Protein AF-A0A2A6RDT5-F1 (afdb_monomer_lite)

pLDDT: mean 78.7, std 17.98, range [30.92, 92.56]

InterPro domains:
  IPR049250 Domain of unknown function DUF6883 [PF21814] (12-97)

Secondary structure (DSSP, 8-state):
---GGGTT-SS--TT-HHHHHHHHHTT--GGGHHHHHHHIIIIITTSPEEEEEEETTEEEEEEEEEEE-TTSSEEEEEEEEEE-TT-SS-EEEEEEE-

Foldseek 3Di:
DPDPQLPPLPPPDPPCVVQQVVLVVLPDDNVVVVVVVVQCVPWWVVDDFPDWDQDPQAIKTWTWTWGCTPNNDTFTKIWIWGAGPVGPDIHTPDMGGD

Radius of gyration: 13.62 Å; chains: 1; bounding box: 29×30×35 Å

Structure (mmCIF, N/CA/C/O backbone):
data_AF-A0A2A6RDT5-F1
#
_entry.id   AF-A0A2A6RDT5-F1
#
loop_
_atom_site.group_PDB
_atom_site.id
_atom_site.type_symbol
_atom_site.label_atom_id
_atom_site.label_alt_id
_atom_site.label_comp_id
_atom_site.label_asym_id
_atom_site.label_entity_id
_atom_site.label_seq_id
_atom_site.pdbx_PDB_ins_code
_atom_site.Cartn_x
_atom_site.Cartn_y
_atom_site.Cartn_z
_atom_site.occupancy
_atom_site.B_iso_or_equiv
_atom_site.auth_seq_id
_atom_site.auth_comp_id
_atom_site.auth_asym_id
_atom_site.auth_atom_id
_atom_site.pdbx_PDB_model_num
ATOM 1 N N . MET A 1 1 ? 15.636 -16.535 5.333 1.00 30.92 1 MET A N 1
ATOM 2 C CA . MET A 1 1 ? 16.278 -15.405 4.625 1.00 30.92 1 MET A CA 1
ATOM 3 C C . MET A 1 1 ? 15.425 -14.160 4.812 1.00 30.92 1 M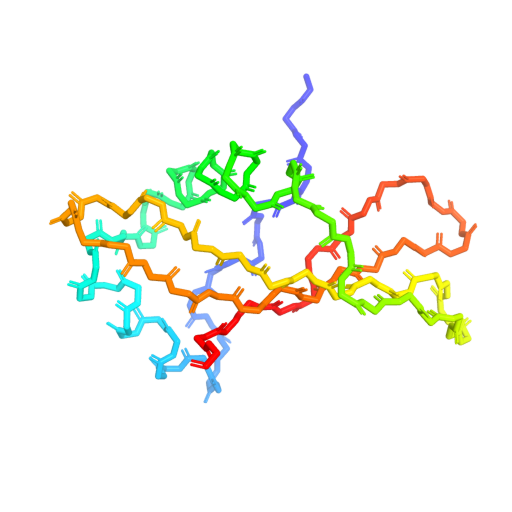ET A C 1
ATOM 5 O O . MET A 1 1 ? 14.271 -14.197 4.396 1.00 30.92 1 MET A O 1
ATOM 9 N N . PRO A 1 2 ? 15.904 -13.097 5.480 1.00 36.25 2 PRO A N 1
ATOM 10 C CA . PRO A 1 2 ? 15.106 -11.894 5.638 1.00 36.25 2 PRO A CA 1
ATOM 11 C C . PRO A 1 2 ? 15.103 -11.156 4.299 1.00 36.25 2 PRO A C 1
ATOM 13 O O . PRO A 1 2 ? 16.133 -10.746 3.774 1.00 36.25 2 PRO A O 1
ATOM 16 N N . LEU A 1 3 ? 13.924 -11.084 3.704 1.00 41.09 3 LEU A N 1
ATOM 17 C CA . LEU A 1 3 ? 13.704 -10.485 2.404 1.00 41.09 3 LEU A CA 1
ATOM 18 C C . LEU A 1 3 ? 13.925 -8.953 2.449 1.00 41.09 3 LEU A C 1
ATOM 20 O O . LEU A 1 3 ? 13.445 -8.257 3.344 1.00 41.09 3 LEU A O 1
ATOM 24 N N . LEU A 1 4 ? 14.600 -8.432 1.424 1.00 37.12 4 LEU A N 1
ATOM 25 C CA . LEU A 1 4 ? 15.034 -7.036 1.236 1.00 37.12 4 LEU A CA 1
ATOM 26 C C . LEU A 1 4 ? 13.913 -5.967 1.154 1.00 37.12 4 LEU A C 1
ATOM 28 O O . LEU A 1 4 ? 14.217 -4.779 1.050 1.00 37.12 4 LEU A O 1
ATOM 32 N N . TRP A 1 5 ? 12.627 -6.332 1.216 1.00 51.94 5 TRP A N 1
ATOM 33 C CA . TRP A 1 5 ? 11.484 -5.456 0.874 1.00 51.94 5 TRP A CA 1
ATOM 34 C C . TRP A 1 5 ? 11.120 -4.381 1.916 1.00 51.94 5 TRP A C 1
ATOM 36 O O . TRP A 1 5 ? 10.213 -3.582 1.702 1.00 51.94 5 TRP A O 1
ATOM 46 N N . VAL A 1 6 ? 11.828 -4.331 3.039 1.00 43.53 6 VAL A N 1
ATOM 47 C CA . VAL A 1 6 ? 11.441 -3.551 4.226 1.00 43.53 6 VAL A CA 1
ATOM 48 C C . VAL A 1 6 ? 12.161 -2.217 4.346 1.00 43.53 6 VAL A C 1
ATOM 50 O O . VAL A 1 6 ? 11.621 -1.231 4.843 1.00 43.53 6 VAL A O 1
ATOM 53 N N . ARG A 1 7 ? 13.419 -2.178 3.910 1.00 35.31 7 ARG A N 1
ATOM 54 C CA . ARG A 1 7 ? 14.382 -1.141 4.310 1.00 35.31 7 ARG A CA 1
ATOM 55 C C . ARG A 1 7 ? 14.090 0.248 3.719 1.00 35.31 7 ARG A C 1
ATOM 57 O O . ARG A 1 7 ? 14.813 1.195 3.995 1.00 35.31 7 ARG A O 1
ATOM 64 N N . ARG A 1 8 ? 13.032 0.374 2.913 1.00 40.97 8 ARG A N 1
ATOM 65 C CA . ARG A 1 8 ? 12.687 1.558 2.114 1.00 40.97 8 ARG A CA 1
ATOM 66 C C . ARG A 1 8 ? 11.333 2.182 2.492 1.00 40.97 8 ARG A C 1
ATOM 68 O O . ARG A 1 8 ? 10.745 2.890 1.686 1.00 40.97 8 ARG A O 1
ATOM 75 N N . TRP A 1 9 ? 10.851 1.940 3.712 1.00 41.31 9 TRP A N 1
ATOM 76 C CA . TRP A 1 9 ? 9.727 2.678 4.319 1.00 41.31 9 TRP A CA 1
ATOM 77 C C . TRP A 1 9 ? 10.172 3.739 5.345 1.00 41.31 9 TRP A C 1
ATOM 79 O O . TRP A 1 9 ? 9.336 4.327 6.026 1.00 41.31 9 TRP A O 1
ATOM 89 N N . LEU A 1 10 ? 11.480 4.019 5.449 1.00 34.44 10 LEU A N 1
ATOM 90 C CA . LEU A 1 10 ? 11.994 5.104 6.292 1.00 34.44 10 LEU A CA 1
ATOM 91 C C . LEU A 1 10 ? 11.358 6.456 5.889 1.00 34.44 10 LEU A C 1
ATOM 93 O O . LEU A 1 10 ? 11.254 6.738 4.692 1.00 34.44 10 LEU A O 1
ATOM 97 N N . PRO A 1 11 ? 10.971 7.311 6.856 1.00 35.16 11 PRO A N 1
ATOM 98 C CA . PRO A 1 11 ? 10.179 8.531 6.650 1.00 35.16 11 PRO A CA 1
ATOM 99 C C . PRO A 1 11 ? 10.952 9.695 5.993 1.00 35.16 11 PRO A C 1
ATOM 101 O O . PRO A 1 11 ? 10.663 10.862 6.231 1.00 35.16 11 PRO A O 1
ATOM 104 N N . ALA A 1 12 ? 11.915 9.404 5.118 1.00 35.56 12 ALA A N 1
ATOM 105 C CA . ALA A 1 12 ? 12.735 10.390 4.418 1.00 35.56 12 ALA A CA 1
ATOM 106 C C . ALA A 1 12 ? 12.223 10.722 3.002 1.00 35.56 12 ALA A C 1
ATOM 108 O O . ALA A 1 12 ? 13.005 11.138 2.152 1.00 35.56 12 ALA A O 1
ATOM 109 N N . HIS A 1 13 ? 10.926 10.544 2.715 1.00 41.59 13 HIS A N 1
ATOM 110 C CA . HIS A 1 13 ? 10.340 10.987 1.446 1.00 41.59 13 HIS A CA 1
ATOM 111 C C . HIS A 1 13 ? 9.290 12.075 1.688 1.00 41.59 13 HIS A C 1
ATOM 113 O O . HIS A 1 13 ? 8.148 11.820 2.070 1.00 41.59 13 HIS A O 1
ATOM 119 N N . HIS A 1 14 ? 9.685 13.305 1.385 1.00 37.28 14 HIS A N 1
ATOM 120 C CA . HIS A 1 14 ? 9.007 14.600 1.563 1.00 37.28 14 HIS A CA 1
ATOM 121 C C . HIS A 1 14 ? 7.664 14.746 0.795 1.00 37.28 14 HIS A C 1
ATOM 123 O O . HIS A 1 14 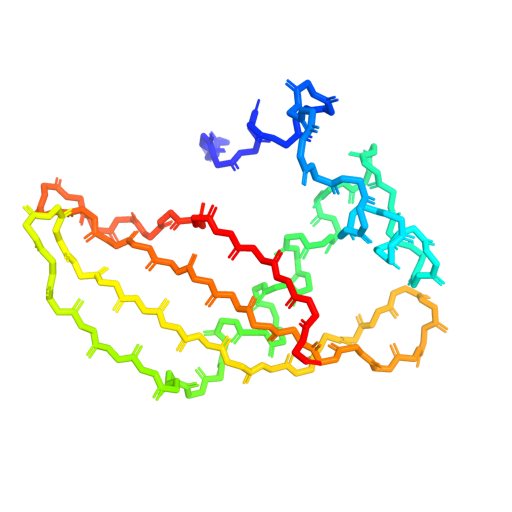? 7.115 15.835 0.693 1.00 37.28 14 HIS A O 1
ATOM 129 N N . ARG A 1 15 ? 7.107 13.649 0.255 1.00 43.94 15 ARG A N 1
ATOM 130 C CA . ARG A 1 15 ? 5.813 13.584 -0.461 1.00 43.94 15 ARG A CA 1
ATOM 131 C C . ARG A 1 15 ? 4.821 12.554 0.115 1.00 43.94 15 ARG A C 1
ATOM 133 O O . ARG A 1 15 ? 3.727 12.413 -0.417 1.00 43.94 15 ARG A O 1
ATOM 140 N N . GLY A 1 16 ? 5.178 11.818 1.175 1.00 49.78 16 GLY A N 1
ATOM 141 C CA . GLY A 1 16 ? 4.364 10.722 1.732 1.00 49.78 16 GLY A CA 1
ATOM 142 C C . GLY A 1 16 ? 3.378 11.099 2.848 1.00 49.78 16 GLY A C 1
ATOM 143 O O . GLY A 1 16 ? 2.691 10.214 3.356 1.00 49.78 16 GLY A O 1
ATOM 144 N N . GLY A 1 17 ? 3.310 12.377 3.239 1.00 62.00 17 GLY A N 1
ATOM 145 C CA . GLY A 1 17 ? 2.651 12.824 4.474 1.00 62.00 17 GLY A CA 1
ATOM 146 C C . GLY A 1 17 ? 1.191 12.391 4.615 1.00 62.00 17 GLY A C 1
ATOM 147 O O . GLY A 1 17 ? 0.833 11.789 5.618 1.00 62.00 17 GLY A O 1
ATOM 148 N N . SER A 1 18 ? 0.355 12.600 3.595 1.00 68.06 18 SER A N 1
ATOM 149 C CA . SER A 1 18 ? -1.081 12.280 3.675 1.00 68.06 18 SER A CA 1
ATOM 150 C C . SER A 1 18 ? -1.365 10.782 3.841 1.00 68.06 18 SER A C 1
ATOM 152 O O . SER A 1 18 ? -2.240 10.396 4.613 1.00 68.06 18 SER A O 1
ATOM 154 N N . LYS A 1 19 ? -0.588 9.926 3.170 1.00 73.81 19 LYS A N 1
ATOM 155 C CA . LYS A 1 19 ? -0.720 8.462 3.245 1.00 73.81 19 LYS A CA 1
ATOM 156 C C . LYS A 1 19 ? -0.260 7.936 4.602 1.00 73.81 19 LYS A C 1
ATOM 158 O O . LYS A 1 19 ? -0.929 7.095 5.194 1.00 73.81 19 LYS A O 1
ATOM 163 N N . ALA A 1 20 ? 0.862 8.457 5.100 1.00 77.06 20 ALA A N 1
ATOM 164 C CA . ALA A 1 20 ? 1.387 8.104 6.413 1.00 77.06 20 ALA A CA 1
ATOM 165 C C . ALA A 1 20 ? 0.430 8.540 7.534 1.00 77.06 20 ALA A C 1
ATOM 167 O O . ALA A 1 20 ? 0.130 7.741 8.416 1.00 77.06 20 ALA A O 1
ATOM 168 N N . THR A 1 21 ? -0.115 9.759 7.457 1.00 83.06 21 THR A N 1
ATOM 169 C CA . THR A 1 21 ? -1.110 10.260 8.416 1.00 83.06 21 THR A CA 1
ATOM 170 C C . THR A 1 21 ? -2.370 9.404 8.430 1.00 83.06 21 THR A C 1
ATOM 172 O O . THR A 1 21 ? -2.867 9.088 9.507 1.00 83.06 21 THR A O 1
ATOM 175 N N . LEU A 1 22 ? -2.880 8.976 7.269 1.00 84.62 22 LEU A N 1
ATOM 176 C CA . LEU A 1 22 ? -4.054 8.105 7.254 1.00 84.62 22 LEU A CA 1
ATOM 177 C C . LEU A 1 22 ? -3.750 6.740 7.877 1.00 84.62 22 LEU A C 1
ATOM 179 O O . LEU A 1 22 ? -4.507 6.269 8.715 1.00 84.62 22 LEU A O 1
ATOM 183 N N . LEU A 1 23 ? -2.623 6.119 7.528 1.00 86.50 23 LEU A N 1
ATOM 184 C CA . LEU A 1 23 ? -2.233 4.840 8.124 1.00 86.50 23 LEU A CA 1
ATOM 185 C C . LEU A 1 23 ? -2.120 4.944 9.656 1.00 86.50 23 LEU A C 1
ATOM 187 O O . LEU A 1 23 ? -2.628 4.068 10.355 1.00 86.50 23 LEU A O 1
ATOM 191 N N . LEU A 1 24 ? -1.572 6.051 10.172 1.00 88.19 24 LEU A N 1
ATOM 192 C CA . LEU A 1 24 ? -1.549 6.356 11.609 1.00 88.19 24 LEU A CA 1
ATOM 193 C C . LEU A 1 24 ? -2.963 6.426 12.214 1.00 88.19 24 LEU A C 1
ATOM 195 O O . LEU A 1 24 ? -3.212 5.819 13.253 1.00 88.19 24 LEU A O 1
ATOM 199 N N . GLN A 1 25 ? -3.917 7.089 11.551 1.00 88.56 25 GLN A N 1
ATOM 200 C CA . GLN A 1 25 ? -5.316 7.172 12.013 1.00 88.56 25 GLN A CA 1
ATOM 201 C C . GLN A 1 25 ? -6.043 5.818 12.041 1.00 88.56 25 GLN A C 1
ATOM 203 O O . GLN A 1 25 ? -7.020 5.647 12.774 1.00 88.56 25 GLN A O 1
ATOM 208 N N . PHE A 1 26 ? -5.584 4.854 11.243 1.00 89.81 26 PHE A N 1
ATOM 209 C CA . PHE A 1 26 ? -6.107 3.488 11.218 1.00 89.81 26 PHE A CA 1
ATOM 210 C C . PHE A 1 26 ? -5.293 2.518 12.094 1.00 89.81 26 PHE A C 1
ATOM 212 O O . PHE A 1 26 ? -5.551 1.314 12.091 1.00 89.81 26 PHE A O 1
ATOM 219 N N . GLY A 1 27 ? -4.369 3.048 12.904 1.00 90.38 27 GLY A N 1
ATOM 220 C CA . GLY A 1 27 ? -3.637 2.318 13.938 1.00 90.38 27 GLY A CA 1
ATOM 221 C C . GLY A 1 27 ? -2.364 1.624 13.454 1.00 90.38 27 GLY A C 1
ATOM 222 O O . GLY A 1 27 ? -1.841 0.760 14.153 1.00 90.38 27 GLY A O 1
ATOM 223 N N . TYR A 1 28 ? -1.858 1.973 12.270 1.00 89.81 28 TYR A N 1
ATOM 224 C CA . TYR A 1 28 ? -0.535 1.539 11.826 1.00 89.81 28 TYR A CA 1
ATOM 225 C C . TYR A 1 28 ? 0.548 2.477 12.345 1.00 89.81 28 TYR A C 1
ATOM 227 O O . TYR A 1 28 ? 0.397 3.692 12.280 1.00 89.81 28 TYR A O 1
ATOM 235 N N . ALA A 1 29 ? 1.683 1.923 12.762 1.00 86.06 29 ALA A N 1
ATOM 236 C CA . ALA A 1 29 ? 2.858 2.693 13.150 1.00 86.06 29 ALA A CA 1
ATOM 237 C C . ALA A 1 29 ? 4.035 2.414 12.197 1.00 86.06 29 ALA A C 1
ATOM 239 O O . ALA A 1 29 ? 4.240 1.262 11.805 1.00 86.06 29 ALA A O 1
ATOM 240 N N . PRO A 1 30 ? 4.866 3.418 11.854 1.00 81.88 30 PRO A N 1
ATOM 241 C CA . PRO A 1 30 ? 6.085 3.206 11.066 1.00 81.88 30 PRO A CA 1
ATOM 242 C C . PRO A 1 30 ? 7.058 2.204 11.706 1.00 81.88 30 PRO A C 1
ATOM 244 O O . PRO A 1 30 ? 7.747 1.467 11.004 1.00 81.88 30 PRO A O 1
ATOM 247 N N . THR A 1 31 ? 7.098 2.154 13.039 1.00 84.00 31 THR A N 1
ATOM 248 C CA . THR A 1 31 ? 7.888 1.192 13.823 1.00 84.00 31 THR A CA 1
ATOM 249 C C . THR A 1 31 ? 7.341 -0.236 13.748 1.00 84.00 31 THR A C 1
ATOM 251 O O . THR A 1 31 ? 8.091 -1.178 13.974 1.00 84.00 31 THR A O 1
ATOM 254 N N . GLU A 1 32 ? 6.070 -0.404 13.375 1.00 85.75 32 GLU A N 1
ATOM 255 C CA . GLU A 1 32 ? 5.365 -1.685 13.237 1.00 85.75 32 GLU A CA 1
ATOM 256 C C . GLU A 1 32 ? 4.998 -1.975 11.774 1.00 85.75 32 GLU A C 1
ATOM 258 O O . GLU A 1 32 ? 3.964 -2.575 11.466 1.00 85.75 32 GLU A O 1
ATOM 263 N N . TRP A 1 33 ? 5.844 -1.553 10.832 1.00 83.12 33 TRP A N 1
ATOM 264 C CA . TRP A 1 33 ? 5.604 -1.735 9.398 1.00 83.12 33 TRP A CA 1
ATOM 265 C C . TRP A 1 33 ? 5.372 -3.220 9.021 1.00 83.12 33 TRP A C 1
ATOM 267 O O . TRP A 1 33 ? 4.680 -3.503 8.039 1.00 83.12 33 TRP A O 1
ATOM 277 N N . GLN A 1 34 ? 5.889 -4.181 9.807 1.00 88.00 34 GLN A N 1
ATOM 278 C CA . GLN A 1 34 ? 5.630 -5.621 9.649 1.00 88.00 34 GLN A CA 1
ATOM 279 C C . GLN A 1 34 ? 4.134 -5.933 9.659 1.00 88.00 34 GLN A C 1
ATOM 281 O O . GLN A 1 34 ? 3.690 -6.809 8.915 1.00 88.00 34 GLN A O 1
ATOM 286 N N . ARG A 1 35 ? 3.366 -5.225 10.493 1.00 89.75 35 ARG A N 1
ATOM 287 C CA . ARG A 1 35 ? 1.926 -5.424 10.634 1.00 89.75 35 ARG A CA 1
ATOM 288 C C . ARG A 1 35 ? 1.202 -5.046 9.352 1.00 89.75 35 ARG A C 1
ATOM 290 O O . ARG A 1 35 ? 0.487 -5.874 8.800 1.00 89.75 35 ARG A O 1
ATOM 297 N N . LEU A 1 36 ? 1.498 -3.861 8.812 1.00 88.44 36 LEU A N 1
ATOM 298 C CA . LEU A 1 36 ? 0.981 -3.423 7.513 1.00 88.44 36 LEU A CA 1
ATOM 299 C C . LEU A 1 36 ? 1.334 -4.421 6.404 1.00 88.44 36 LEU A C 1
ATOM 301 O O . LEU A 1 36 ? 0.495 -4.760 5.575 1.00 88.44 36 LEU A O 1
ATOM 305 N N . ALA A 1 37 ? 2.565 -4.930 6.396 1.00 87.56 37 ALA A N 1
ATOM 306 C CA . ALA A 1 37 ? 2.977 -5.927 5.417 1.00 87.56 37 ALA A CA 1
ATOM 307 C C . ALA A 1 37 ? 2.245 -7.270 5.570 1.00 87.56 37 ALA A C 1
ATOM 309 O O . ALA A 1 37 ? 1.960 -7.930 4.571 1.00 87.56 37 ALA A O 1
ATOM 310 N N . GLY A 1 38 ? 1.957 -7.689 6.804 1.00 89.00 38 GLY A N 1
ATOM 311 C CA . GLY A 1 38 ? 1.143 -8.866 7.093 1.00 89.00 38 GLY A CA 1
ATOM 312 C C . GLY A 1 38 ? -0.292 -8.700 6.597 1.00 89.00 38 GLY A C 1
ATOM 313 O O . GLY A 1 38 ? -0.802 -9.584 5.912 1.00 89.00 38 GLY A O 1
ATOM 314 N N . ASP A 1 39 ? -0.902 -7.548 6.869 1.00 90.44 39 ASP A N 1
ATOM 315 C CA . ASP A 1 39 ? -2.263 -7.231 6.428 1.00 90.44 39 ASP A CA 1
ATOM 316 C C . ASP A 1 39 ? -2.350 -7.145 4.896 1.00 90.44 39 ASP A C 1
ATOM 318 O O . ASP A 1 39 ? -3.243 -7.738 4.296 1.00 90.44 39 ASP A O 1
ATOM 322 N N . LEU A 1 40 ? -1.369 -6.521 4.229 1.00 88.19 40 LEU A N 1
ATOM 323 C CA . LEU A 1 40 ? -1.291 -6.497 2.762 1.00 88.19 40 LEU A CA 1
ATOM 324 C C . LEU A 1 40 ? -1.219 -7.908 2.164 1.00 88.19 40 LEU A C 1
ATOM 326 O O . LEU A 1 40 ? -1.890 -8.192 1.177 1.00 88.19 40 LEU A O 1
ATOM 330 N N . ARG A 1 41 ? -0.433 -8.817 2.749 1.00 87.50 41 ARG A N 1
ATOM 331 C CA . ARG A 1 41 ? -0.366 -10.205 2.261 1.00 87.50 41 ARG A CA 1
ATOM 332 C C . ARG A 1 41 ? -1.674 -10.955 2.446 1.00 87.50 41 ARG A C 1
ATOM 334 O O . ARG A 1 41 ? -2.042 -11.727 1.572 1.00 87.50 41 ARG A O 1
ATOM 341 N N . ARG A 1 42 ? -2.332 -10.752 3.586 1.00 87.62 42 ARG A N 1
ATOM 342 C CA . ARG A 1 42 ? -3.554 -11.470 3.955 1.00 87.62 42 ARG A CA 1
ATOM 343 C C . ARG A 1 42 ? -4.750 -10.996 3.139 1.00 87.62 42 ARG A C 1
ATOM 345 O O . ARG A 1 42 ? -5.445 -11.806 2.532 1.00 87.62 42 ARG A O 1
ATOM 352 N N . ASP A 1 43 ? -4.968 -9.686 3.126 1.00 84.81 43 ASP A N 1
ATOM 353 C CA . ASP A 1 43 ? -6.238 -9.100 2.703 1.00 84.81 43 ASP A CA 1
ATOM 354 C C . ASP A 1 43 ? -6.179 -8.511 1.295 1.00 84.81 43 ASP A C 1
ATOM 356 O O . ASP A 1 43 ? -7.215 -8.402 0.639 1.00 84.81 43 ASP A O 1
ATOM 360 N N . HIS A 1 44 ? -4.979 -8.139 0.837 1.00 83.88 44 HIS A N 1
ATOM 361 C CA . HIS A 1 44 ? -4.774 -7.364 -0.386 1.00 83.88 44 HIS A CA 1
ATOM 362 C C . HIS A 1 44 ? -4.236 -8.229 -1.528 1.00 83.88 44 HIS A C 1
ATOM 364 O O . HIS A 1 44 ? -4.897 -8.387 -2.547 1.00 83.88 44 HIS A O 1
ATOM 370 N N . LEU A 1 45 ? -3.094 -8.894 -1.327 1.00 81.62 45 LEU A N 1
ATOM 371 C CA . LEU A 1 45 ? -2.444 -9.737 -2.344 1.00 81.62 45 LEU A CA 1
ATOM 372 C C . LEU A 1 45 ? -3.222 -11.013 -2.705 1.00 81.62 45 LEU A C 1
ATOM 374 O O . LEU A 1 45 ? -2.881 -11.680 -3.676 1.00 81.62 45 LEU A O 1
ATOM 378 N N . THR A 1 46 ? -4.255 -11.357 -1.938 1.00 80.94 46 THR A N 1
ATOM 379 C CA . THR A 1 46 ? -5.168 -12.476 -2.215 1.00 80.94 46 THR A CA 1
ATOM 380 C C . THR A 1 46 ? -6.342 -12.082 -3.114 1.00 80.94 46 THR A C 1
ATOM 382 O O . THR A 1 46 ? -7.158 -12.935 -3.462 1.00 80.94 46 THR A O 1
ATOM 385 N N . ARG A 1 47 ? -6.468 -10.798 -3.475 1.00 84.19 47 ARG A N 1
ATOM 386 C CA . ARG A 1 47 ? -7.594 -10.269 -4.254 1.00 84.19 47 ARG A CA 1
ATOM 387 C C . ARG A 1 47 ? -7.283 -10.208 -5.740 1.00 84.19 47 ARG A C 1
ATOM 389 O O . ARG A 1 47 ? -6.129 -10.221 -6.163 1.00 84.19 47 ARG A O 1
ATOM 396 N N . THR A 1 48 ? -8.351 -10.128 -6.527 1.00 81.06 48 THR A N 1
ATOM 397 C CA . THR A 1 48 ? -8.269 -9.972 -7.977 1.00 81.06 48 THR A CA 1
ATOM 398 C C . THR A 1 48 ? -7.518 -8.692 -8.333 1.00 81.06 48 THR A C 1
ATOM 400 O O . THR A 1 48 ? -7.695 -7.647 -7.709 1.00 81.06 48 THR A O 1
ATOM 403 N N . ILE A 1 49 ? -6.670 -8.791 -9.351 1.00 83.88 49 ILE A N 1
ATOM 404 C CA . ILE A 1 49 ? -5.950 -7.659 -9.925 1.00 83.88 49 ILE A CA 1
ATOM 405 C C . ILE A 1 49 ? -6.958 -6.776 -10.671 1.00 83.88 49 ILE A C 1
ATOM 407 O O . ILE A 1 49 ? -7.599 -7.235 -11.614 1.00 83.88 49 ILE A O 1
ATOM 411 N N . ASP A 1 50 ? -7.064 -5.510 -10.268 1.00 82.44 50 ASP A N 1
ATOM 412 C CA . ASP A 1 50 ? -7.896 -4.498 -10.935 1.00 82.44 50 ASP A CA 1
ATOM 413 C C . ASP A 1 50 ? -7.337 -4.168 -12.324 1.00 82.44 50 ASP A C 1
ATOM 415 O O . ASP A 1 50 ? -8.079 -3.889 -1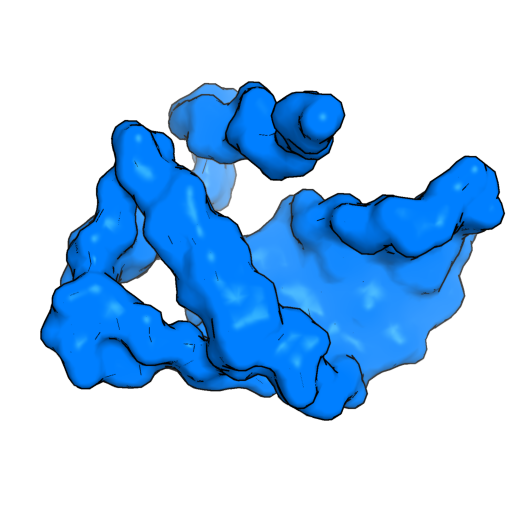3.265 1.00 82.44 50 ASP A O 1
ATOM 419 N N . LEU A 1 51 ? -6.006 -4.146 -12.443 1.00 82.75 51 LEU A N 1
ATOM 420 C CA . LEU A 1 51 ? -5.326 -3.729 -13.659 1.00 82.75 51 LEU A CA 1
ATOM 421 C C . LEU A 1 51 ? -3.967 -4.409 -13.808 1.00 82.75 51 LEU A C 1
ATOM 423 O O . LEU A 1 51 ? -3.143 -4.381 -12.896 1.00 82.75 51 LEU A O 1
ATOM 427 N N . MET A 1 52 ? -3.702 -4.940 -14.998 1.00 88.25 52 MET A N 1
ATOM 428 C CA . MET A 1 52 ? -2.395 -5.459 -15.394 1.00 88.25 52 MET A CA 1
ATOM 429 C C . MET A 1 52 ? -1.909 -4.702 -16.630 1.00 88.25 52 MET A C 1
ATOM 431 O O . MET A 1 52 ? -2.640 -4.586 -17.612 1.00 88.25 52 MET A O 1
ATOM 435 N N . ARG A 1 53 ? -0.687 -4.159 -16.587 1.00 88.50 53 ARG A N 1
ATOM 436 C CA . ARG A 1 53 ? -0.083 -3.430 -17.714 1.00 88.50 53 ARG A CA 1
ATOM 437 C C . ARG A 1 53 ? 1.385 -3.784 -17.879 1.00 88.50 53 ARG A C 1
ATOM 439 O O . ARG A 1 53 ? 2.152 -3.713 -16.923 1.00 88.50 53 ARG A O 1
ATOM 446 N N . THR A 1 54 ? 1.796 -4.070 -19.107 1.00 87.75 54 THR A N 1
ATOM 447 C CA . THR A 1 54 ? 3.216 -4.163 -19.455 1.00 87.75 54 THR A CA 1
ATOM 448 C C . THR A 1 54 ? 3.813 -2.760 -19.531 1.00 87.75 54 THR A C 1
ATOM 450 O O . THR A 1 54 ? 3.238 -1.851 -20.126 1.00 87.75 54 THR A O 1
ATOM 453 N N . THR A 1 55 ? 4.969 -2.573 -18.905 1.00 84.19 55 THR A N 1
ATOM 454 C CA . THR A 1 55 ? 5.765 -1.343 -18.958 1.00 84.19 55 THR A CA 1
ATOM 455 C C . THR A 1 55 ? 7.164 -1.671 -19.485 1.00 84.19 55 THR A C 1
ATOM 457 O O . THR A 1 55 ? 7.564 -2.835 -19.430 1.00 84.19 55 THR A O 1
ATOM 460 N N . PRO A 1 56 ? 7.963 -0.677 -19.919 1.00 85.50 56 PRO A N 1
ATOM 461 C CA . PRO A 1 56 ? 9.366 -0.904 -20.291 1.00 85.50 56 PRO A CA 1
ATOM 462 C C . PRO A 1 56 ? 10.215 -1.533 -19.177 1.00 85.50 56 PRO A C 1
ATOM 464 O O . PRO A 1 56 ? 11.281 -2.074 -19.440 1.00 85.50 56 PRO A O 1
ATOM 467 N N . TYR A 1 57 ? 9.745 -1.458 -17.930 1.00 81.00 57 TYR A N 1
ATOM 468 C CA . TYR A 1 57 ? 10.442 -1.958 -16.752 1.00 81.00 57 TYR A CA 1
ATOM 469 C C . TYR A 1 57 ? 9.881 -3.288 -16.234 1.00 81.00 57 TYR A C 1
ATOM 471 O O . TYR A 1 57 ? 10.263 -3.698 -15.145 1.00 81.00 57 TYR A O 1
ATOM 479 N N . GLY A 1 58 ? 8.954 -3.927 -16.955 1.00 88.44 58 GLY A N 1
ATOM 480 C CA . GLY A 1 58 ? 8.292 -5.168 -16.547 1.00 88.44 58 GLY A CA 1
ATOM 481 C C . GLY A 1 58 ? 6.782 -5.014 -16.348 1.00 88.44 58 GLY A C 1
ATOM 482 O O . GLY A 1 58 ? 6.161 -4.067 -16.841 1.00 88.44 58 GLY A O 1
ATOM 483 N N . MET A 1 59 ? 6.166 -5.952 -15.633 1.00 89.38 59 MET A N 1
ATOM 484 C CA . MET A 1 59 ? 4.712 -6.016 -15.460 1.00 89.38 59 MET A CA 1
ATOM 485 C C . MET A 1 59 ? 4.267 -5.199 -14.250 1.00 89.38 59 MET A C 1
ATOM 487 O O . MET A 1 59 ? 4.715 -5.442 -13.130 1.00 89.38 59 MET A O 1
ATOM 491 N N . ARG A 1 60 ? 3.365 -4.239 -14.460 1.00 90.94 60 ARG A N 1
ATOM 492 C CA . ARG A 1 60 ? 2.712 -3.466 -13.401 1.00 90.94 60 ARG A CA 1
ATOM 493 C C . ARG A 1 60 ? 1.344 -4.058 -13.085 1.00 90.94 60 ARG A C 1
ATOM 495 O O . ARG A 1 60 ? 0.550 -4.306 -13.991 1.00 90.94 60 ARG A O 1
ATOM 502 N N . TYR A 1 61 ? 1.068 -4.194 -11.796 1.00 88.38 61 TYR A N 1
ATOM 503 C CA . TYR A 1 61 ? -0.192 -4.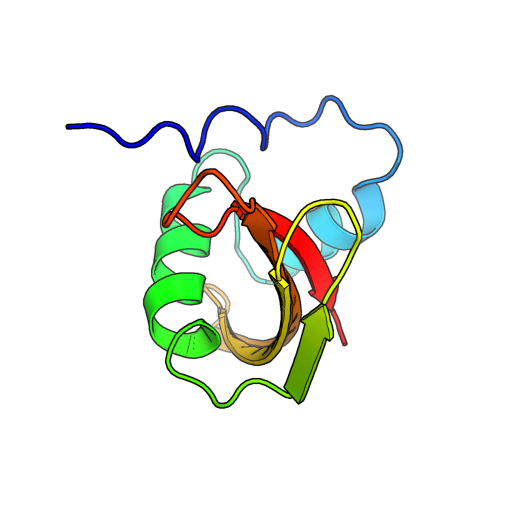691 -11.263 1.00 88.38 61 TYR A CA 1
ATOM 504 C C . TYR A 1 61 ? -0.790 -3.655 -10.327 1.00 88.38 61 TYR A C 1
ATOM 506 O O . TYR A 1 61 ? -0.094 -3.120 -9.463 1.00 88.38 61 TYR A O 1
ATOM 514 N N . GLU A 1 62 ? -2.078 -3.394 -10.473 1.00 91.62 62 GLU A N 1
ATOM 515 C CA . GLU A 1 62 ? -2.842 -2.622 -9.507 1.00 91.62 62 GLU A CA 1
ATOM 516 C C . GLU A 1 62 ? -3.877 -3.524 -8.866 1.00 91.62 62 GLU A C 1
ATOM 518 O O . GLU A 1 62 ? -4.578 -4.276 -9.541 1.00 91.62 62 GLU A O 1
ATOM 523 N N . ILE A 1 63 ? -3.956 -3.443 -7.548 1.00 90.25 63 ILE A N 1
ATOM 524 C CA . ILE A 1 63 ? -4.941 -4.166 -6.759 1.00 90.25 63 ILE A CA 1
ATOM 525 C C . ILE A 1 63 ? -5.704 -3.113 -5.965 1.00 90.25 63 ILE A C 1
ATOM 527 O O . ILE A 1 63 ? -5.094 -2.184 -5.419 1.00 90.25 63 ILE A O 1
ATOM 531 N N . ARG A 1 64 ? -7.024 -3.255 -5.897 1.00 92.56 64 ARG A N 1
ATOM 532 C CA . ARG A 1 64 ? -7.889 -2.491 -5.002 1.00 92.56 64 ARG A CA 1
ATOM 533 C C . ARG A 1 64 ? -8.518 -3.465 -4.022 1.00 92.56 64 ARG A C 1
ATOM 535 O O . ARG A 1 64 ? -9.206 -4.400 -4.416 1.00 92.56 64 ARG A O 1
ATOM 542 N N . ALA A 1 65 ? -8.277 -3.252 -2.737 1.00 90.56 65 ALA A N 1
ATOM 543 C CA . ALA A 1 65 ? -8.812 -4.120 -1.699 1.00 90.56 65 ALA A CA 1
ATOM 544 C C . ALA A 1 65 ? -8.961 -3.378 -0.373 1.00 90.56 65 ALA A C 1
ATOM 546 O O . ALA A 1 65 ? -8.247 -2.412 -0.097 1.00 90.56 65 ALA A O 1
ATOM 547 N N . ALA A 1 66 ? -9.886 -3.856 0.457 1.00 91.88 66 ALA A N 1
ATOM 548 C CA . ALA A 1 66 ? -10.019 -3.407 1.834 1.00 91.88 66 ALA A CA 1
ATOM 549 C C . ALA A 1 66 ? -8.987 -4.111 2.725 1.00 91.88 66 ALA A C 1
ATOM 551 O O . ALA A 1 66 ? -8.906 -5.338 2.725 1.00 91.88 66 ALA A O 1
ATOM 552 N N . LEU A 1 67 ? -8.240 -3.336 3.508 1.00 91.12 67 LEU A N 1
ATOM 553 C CA . LEU A 1 67 ? -7.408 -3.835 4.599 1.00 91.12 67 LEU A CA 1
ATOM 554 C C . LEU A 1 67 ? -8.225 -3.919 5.884 1.00 91.12 67 LEU A C 1
ATOM 556 O O . LEU A 1 67 ? -8.915 -2.958 6.239 1.00 91.12 67 LEU A O 1
ATOM 560 N N . GLN A 1 68 ? -8.097 -5.032 6.607 1.00 91.50 68 GLN A N 1
ATOM 561 C CA . GLN A 1 68 ? -8.553 -5.106 7.992 1.00 91.50 68 GLN A CA 1
ATOM 562 C C . GLN A 1 68 ? -7.527 -4.392 8.868 1.00 91.50 68 GLN A C 1
ATOM 564 O O . GLN A 1 68 ? -6.449 -4.918 9.143 1.00 91.50 68 GLN A O 1
ATOM 569 N N . THR A 1 69 ? -7.832 -3.151 9.249 1.00 91.50 69 THR A N 1
ATOM 570 C CA . THR A 1 69 ? -6.857 -2.303 9.940 1.00 91.50 69 THR A CA 1
ATOM 571 C C . THR A 1 69 ? -6.787 -2.592 11.440 1.00 91.50 69 THR A C 1
ATOM 573 O O . THR A 1 69 ? -7.757 -3.081 12.026 1.00 91.50 69 THR A O 1
ATOM 576 N N . PRO A 1 70 ? -5.680 -2.218 12.108 1.00 92.06 70 PRO A N 1
ATOM 577 C CA . PRO A 1 70 ? -5.550 -2.297 13.560 1.00 92.06 70 PRO A CA 1
ATOM 578 C C . PRO A 1 70 ? -6.666 -1.589 14.332 1.00 92.06 70 PRO A C 1
ATOM 580 O O . PRO A 1 70 ? -7.015 -2.026 15.423 1.00 92.06 70 PRO A O 1
ATOM 583 N N . SER A 1 71 ? -7.239 -0.522 13.765 1.00 91.38 71 SER A N 1
ATOM 584 C CA . SER A 1 71 ? -8.370 0.199 14.362 1.00 91.38 71 SER A CA 1
ATOM 585 C C . SER A 1 71 ? -9.708 -0.553 14.304 1.00 91.38 71 SER A C 1
ATOM 587 O O . SER A 1 71 ? -10.711 -0.036 14.787 1.00 91.38 71 SER A O 1
ATOM 589 N N . GLY A 1 72 ? -9.761 -1.729 13.667 1.00 90.38 72 GLY A N 1
ATOM 590 C CA . GLY A 1 72 ? -10.987 -2.506 13.452 1.00 90.38 72 GLY A CA 1
ATOM 591 C C . GLY A 1 72 ? -11.895 -1.959 12.345 1.00 90.38 72 GLY A C 1
ATOM 592 O O . GLY A 1 72 ? -12.894 -2.583 12.000 1.00 90.38 72 GLY A O 1
ATOM 593 N N . ARG A 1 73 ? -11.552 -0.807 11.755 1.00 91.38 73 ARG A N 1
ATOM 594 C CA . ARG A 1 73 ? -12.275 -0.221 10.620 1.00 91.38 73 ARG A CA 1
ATOM 595 C C . ARG A 1 73 ? -11.641 -0.670 9.304 1.00 91.38 73 ARG A C 1
ATOM 597 O O . ARG A 1 73 ? -10.415 -0.590 9.189 1.00 91.38 73 ARG A O 1
ATOM 604 N N . PRO A 1 74 ? -12.418 -1.103 8.300 1.00 90.62 74 PRO A N 1
ATOM 605 C CA . PRO A 1 74 ? -11.857 -1.417 6.995 1.00 90.62 74 PRO A CA 1
ATOM 606 C C . PRO A 1 74 ? -11.348 -0.144 6.312 1.00 90.62 74 PRO A C 1
ATOM 608 O O . PRO A 1 74 ? -11.974 0.913 6.403 1.00 90.62 74 PRO A O 1
ATOM 611 N N . LEU A 1 75 ? -10.224 -0.254 5.606 1.00 90.81 75 LEU A N 1
ATOM 612 C CA . LEU A 1 75 ? -9.662 0.830 4.802 1.00 90.81 75 LEU A CA 1
ATOM 613 C C . LEU A 1 75 ? -9.436 0.343 3.372 1.00 90.81 75 LEU A C 1
ATOM 615 O O . LEU A 1 75 ? -8.629 -0.560 3.149 1.00 90.81 75 LEU A O 1
ATOM 619 N N . VAL A 1 76 ? -10.145 0.929 2.406 1.00 92.00 76 VAL A N 1
ATOM 620 C CA . VAL A 1 76 ? -9.955 0.606 0.986 1.00 92.00 76 VAL A CA 1
ATOM 621 C C . VAL A 1 76 ? -8.671 1.258 0.497 1.00 92.00 76 VAL A C 1
ATOM 623 O O . VAL A 1 76 ? -8.492 2.470 0.590 1.00 92.00 76 VAL A O 1
ATOM 626 N N . MET A 1 77 ? -7.771 0.428 -0.017 1.00 89.75 77 MET A N 1
ATOM 627 C CA . MET A 1 77 ? -6.465 0.851 -0.492 1.00 89.75 77 MET A CA 1
ATOM 628 C C . MET A 1 77 ? -6.247 0.373 -1.919 1.00 89.75 77 MET A C 1
ATOM 630 O O . MET A 1 77 ? -6.550 -0.775 -2.263 1.00 89.75 77 MET A O 1
ATOM 634 N N . ARG A 1 78 ? -5.605 1.221 -2.714 1.00 92.06 78 ARG A N 1
ATOM 635 C CA . ARG A 1 78 ? -5.027 0.871 -4.004 1.00 92.06 78 ARG A CA 1
ATOM 636 C C . ARG A 1 78 ? -3.523 0.688 -3.860 1.00 92.06 78 ARG A C 1
ATOM 638 O O . ARG A 1 78 ? -2.807 1.570 -3.379 1.00 92.06 78 ARG A O 1
ATOM 645 N N . SER A 1 79 ? -3.035 -0.477 -4.270 1.00 90.12 79 SER A N 1
ATOM 646 C CA . SER A 1 79 ? -1.610 -0.810 -4.264 1.00 90.12 79 SER A CA 1
ATOM 647 C C . SER A 1 79 ? -1.115 -1.014 -5.685 1.00 90.12 79 SER A C 1
ATOM 649 O O . SER A 1 79 ? -1.733 -1.761 -6.443 1.00 90.12 79 SER A O 1
ATOM 651 N N . ILE A 1 80 ? 0.014 -0.396 -6.016 1.00 90.44 80 ILE A N 1
ATOM 652 C CA . ILE A 1 80 ? 0.688 -0.561 -7.301 1.00 90.44 80 ILE A CA 1
ATOM 653 C C . ILE A 1 80 ? 1.947 -1.386 -7.078 1.00 90.44 80 ILE A C 1
ATOM 655 O O . ILE A 1 80 ? 2.842 -0.973 -6.337 1.00 90.44 80 ILE A O 1
ATOM 659 N N . TRP A 1 81 ? 2.033 -2.516 -7.762 1.00 90.25 81 TRP A N 1
ATOM 660 C CA . TRP A 1 81 ? 3.153 -3.445 -7.733 1.00 90.25 81 TRP A CA 1
ATOM 661 C C . TRP A 1 81 ? 3.824 -3.512 -9.097 1.00 90.25 81 TRP A C 1
ATOM 663 O O . TRP A 1 81 ? 3.195 -3.268 -10.125 1.00 90.25 81 TRP A O 1
ATOM 673 N N . GLN A 1 82 ? 5.106 -3.855 -9.111 1.00 88.69 82 GLN A N 1
ATOM 674 C CA . GLN A 1 82 ? 5.846 -4.126 -10.335 1.00 88.69 82 GLN A CA 1
ATOM 675 C C . GLN A 1 82 ? 6.642 -5.417 -10.189 1.00 88.69 82 GLN A C 1
ATOM 677 O O . GLN A 1 82 ? 7.277 -5.634 -9.163 1.00 88.69 82 GLN A O 1
ATOM 682 N N . ILE A 1 83 ? 6.615 -6.261 -11.209 1.00 87.50 83 ILE A N 1
ATOM 683 C CA . ILE A 1 83 ? 7.544 -7.375 -11.377 1.00 87.50 83 ILE A CA 1
ATOM 684 C C . ILE A 1 83 ? 8.486 -6.948 -12.497 1.00 87.50 83 ILE A C 1
ATOM 686 O O . ILE A 1 83 ? 8.035 -6.751 -13.627 1.00 87.50 83 ILE A O 1
ATOM 690 N N . ASP A 1 84 ? 9.753 -6.708 -12.160 1.00 87.06 84 ASP A N 1
ATOM 691 C CA . ASP A 1 84 ? 10.752 -6.275 -13.139 1.00 87.06 84 ASP A CA 1
ATOM 692 C C . ASP A 1 84 ? 11.055 -7.420 -14.118 1.00 87.06 84 ASP A C 1
ATOM 694 O O . ASP A 1 84 ? 10.995 -8.575 -13.719 1.00 87.06 84 ASP A O 1
ATOM 698 N N . SER A 1 85 ? 11.382 -7.138 -15.383 1.00 81.62 85 SER A N 1
ATOM 699 C CA . SER A 1 85 ? 11.555 -8.191 -16.407 1.00 81.62 85 SER A CA 1
ATOM 700 C C . SER A 1 85 ? 12.586 -9.267 -16.029 1.00 81.62 85 SER A C 1
ATOM 702 O O . SER A 1 85 ? 12.407 -10.434 -16.353 1.00 81.62 85 SER A O 1
ATOM 704 N N . GLU A 1 86 ? 13.626 -8.876 -15.290 1.00 83.75 86 GLU A N 1
ATOM 705 C CA . GLU A 1 86 ? 14.715 -9.746 -14.818 1.00 83.75 86 GLU A CA 1
ATOM 706 C C . GLU A 1 86 ? 14.440 -10.370 -13.432 1.00 83.75 86 GLU A C 1
ATOM 708 O O . GLU A 1 86 ? 15.317 -10.977 -12.821 1.00 83.75 86 GLU A O 1
ATOM 713 N N . SER A 1 87 ? 13.241 -10.176 -12.874 1.00 79.00 87 SER A N 1
ATOM 714 C CA . SER A 1 87 ? 12.875 -10.595 -11.520 1.00 79.00 87 SER A CA 1
ATOM 715 C C . SER A 1 87 ? 11.519 -11.285 -11.512 1.00 79.00 87 SER A C 1
ATOM 717 O O . SER A 1 87 ? 10.579 -10.866 -12.170 1.00 79.00 87 SER A O 1
ATOM 719 N N . THR A 1 88 ? 11.364 -12.311 -10.684 1.00 78.69 88 THR A N 1
ATOM 720 C CA . THR A 1 88 ? 10.050 -12.912 -10.398 1.00 78.69 88 THR A CA 1
ATOM 721 C C . THR A 1 88 ? 9.420 -12.351 -9.123 1.00 78.69 88 THR A C 1
ATOM 723 O O . THR A 1 88 ? 8.283 -12.676 -8.788 1.00 78.69 88 THR A O 1
ATOM 726 N N . SER A 1 89 ? 10.145 -11.498 -8.392 1.00 80.38 89 SER A N 1
ATOM 727 C CA . SER A 1 89 ? 9.699 -10.947 -7.113 1.00 80.38 89 SER A CA 1
ATOM 728 C C . SER A 1 89 ? 8.985 -9.603 -7.303 1.00 80.38 89 SER A C 1
ATOM 730 O O . SER A 1 89 ? 9.629 -8.639 -7.731 1.00 80.38 89 SER A O 1
ATOM 732 N N . PRO A 1 90 ? 7.690 -9.488 -6.949 1.00 84.06 90 PRO A N 1
ATOM 733 C CA . PRO A 1 90 ? 6.968 -8.225 -7.021 1.00 84.06 90 PRO A CA 1
ATOM 734 C C . PRO A 1 90 ? 7.487 -7.217 -5.990 1.00 84.06 90 PRO A C 1
ATOM 736 O O . PRO A 1 90 ? 7.658 -7.529 -4.810 1.00 84.06 90 PRO A O 1
ATOM 739 N N . ARG A 1 91 ? 7.676 -5.969 -6.426 1.00 85.81 91 ARG A N 1
ATOM 740 C CA . ARG A 1 91 ? 8.015 -4.819 -5.581 1.00 85.81 91 ARG A CA 1
ATOM 741 C C . ARG A 1 91 ? 6.831 -3.866 -5.474 1.00 85.81 91 ARG A C 1
ATOM 743 O O . ARG A 1 91 ? 6.233 -3.491 -6.482 1.00 85.81 91 ARG A O 1
ATOM 750 N N . LEU A 1 92 ? 6.514 -3.438 -4.255 1.00 85.44 92 LEU A N 1
ATOM 751 C CA . LE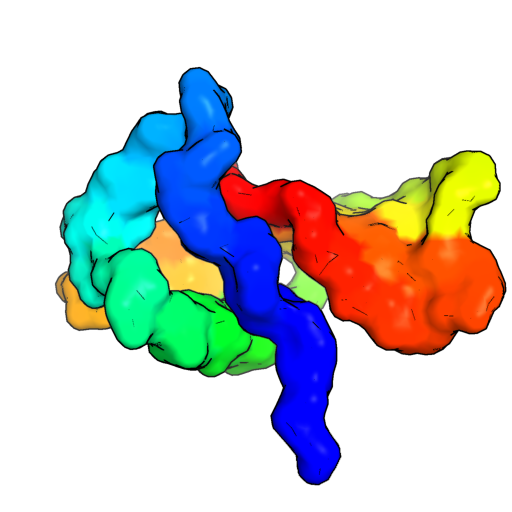U A 1 92 ? 5.518 -2.394 -4.027 1.00 85.44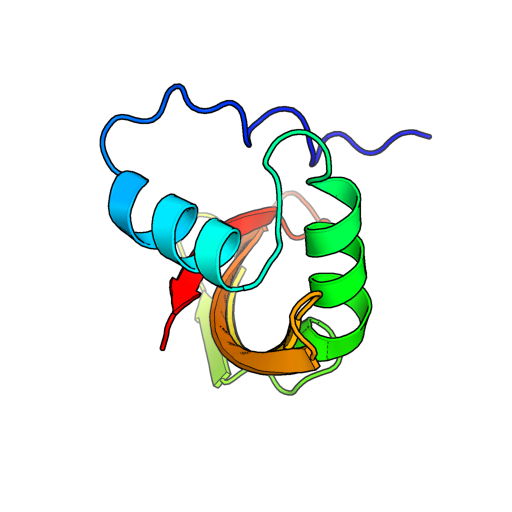 92 LEU A CA 1
ATOM 752 C C . LEU A 1 92 ? 6.088 -1.050 -4.499 1.00 85.44 92 LEU A C 1
ATOM 754 O O . LEU A 1 92 ? 7.119 -0.599 -4.002 1.00 85.44 92 LEU A O 1
ATOM 758 N N . ILE A 1 93 ? 5.416 -0.414 -5.454 1.00 88.56 93 ILE A N 1
ATOM 759 C CA . ILE A 1 93 ? 5.762 0.918 -5.959 1.00 88.56 93 ILE A CA 1
ATOM 760 C C . ILE A 1 93 ? 5.153 1.987 -5.064 1.00 88.56 93 ILE A C 1
ATOM 762 O O . ILE A 1 93 ? 5.835 2.907 -4.616 1.00 88.56 93 ILE A O 1
ATOM 766 N N . THR A 1 94 ? 3.848 1.884 -4.823 1.00 86.38 94 THR A N 1
ATOM 767 C CA . THR A 1 94 ? 3.124 2.802 -3.952 1.00 86.38 94 THR A CA 1
ATOM 768 C C . THR A 1 94 ? 1.842 2.159 -3.448 1.00 86.38 94 THR A C 1
ATOM 770 O O . THR A 1 94 ? 1.290 1.257 -4.074 1.00 86.38 94 THR A O 1
ATOM 773 N N . LEU A 1 95 ? 1.369 2.653 -2.314 1.00 86.81 95 LEU A N 1
ATOM 774 C CA . LEU A 1 95 ? 0.116 2.280 -1.680 1.00 86.81 95 LEU A CA 1
ATOM 775 C C . LEU A 1 95 ? -0.601 3.580 -1.316 1.00 86.81 95 LEU A C 1
ATOM 777 O O . LEU A 1 95 ? 0.048 4.508 -0.827 1.00 86.81 95 LEU A O 1
ATOM 781 N N . TYR A 1 96 ? -1.894 3.691 -1.594 1.00 85.56 96 TYR A N 1
ATOM 782 C CA . TYR A 1 96 ? -2.677 4.875 -1.256 1.00 85.56 96 TYR A CA 1
ATOM 783 C C . TYR A 1 96 ? -4.147 4.541 -1.010 1.00 85.56 96 TYR A C 1
ATOM 785 O O . TYR A 1 96 ? -4.605 3.499 -1.473 1.00 85.56 96 TYR A O 1
ATOM 793 N N . PRO A 1 97 ? -4.864 5.390 -0.261 1.00 86.75 97 PRO A N 1
ATOM 794 C CA . PRO A 1 97 ? -6.302 5.245 -0.064 1.00 86.75 97 PRO A CA 1
ATOM 795 C C . PRO A 1 97 ? -7.002 5.448 -1.404 1.00 86.75 97 PRO A C 1
ATOM 797 O O . PRO A 1 97 ? -6.607 6.349 -2.147 1.00 86.75 97 PRO A O 1
ATOM 800 N N . ASP A 1 98 ? -7.966 4.588 -1.717 1.00 80.75 98 ASP A N 1
ATOM 801 C CA . ASP A 1 98 ? -8.789 4.748 -2.921 1.00 80.75 98 ASP A CA 1
ATOM 802 C C . ASP A 1 98 ? -9.869 5.824 -2.725 1.00 80.75 98 ASP A C 1
ATOM 804 O O . ASP A 1 98 ? -10.405 5.919 -1.594 1.00 80.75 98 ASP A O 1
#

Sequence (98 aa):
MPLLWVRRWLPAHHRGGSKATLLLQFGYAPTEWQRLAGDLRRDHLTRTIDLMRTTPYGMRYEIRAALQTPSGRPLVMRSIWQIDSESTSPRLITLYPD

Organism: NCBI:txid2024553